Protein AF-A0A914VHN0-F1 (afdb_monomer)

Radius of gyration: 18.05 Å; Cα contacts (8 Å, |Δi|>4): 130; chains: 1; bounding box: 44×31×46 Å

Organism: NCBI:txid2011161

Mean predicted aligned error: 4.93 Å

Sequence (101 aa):
MLSDCQCGRSEGRGQSLAADGSVFAWGGCSDNVRFASSFVRRFVDAKEKRQHDARALMNLHNNRAGRKIVKTNMRLQCKCHGVSGSCTTKTCWKAVPPFED

Solvent-accessible surface area (backbone atoms only — not comparable to full-atom values): 5998 Å² total; per-residue (Å²): 128,79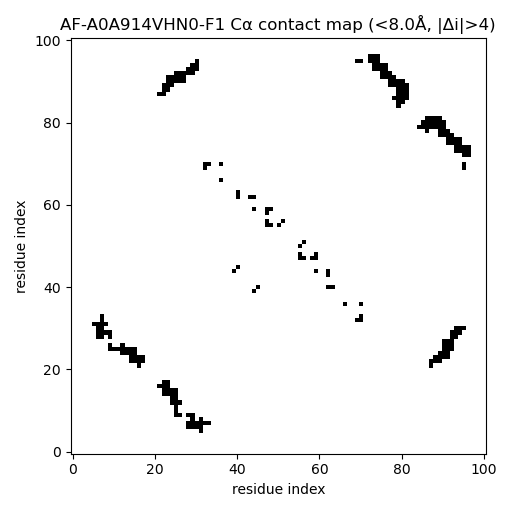,86,84,73,62,62,25,85,72,98,52,90,50,74,46,76,46,96,88,72,47,62,32,32,54,42,90,71,20,56,34,54,68,58,50,44,53,52,47,52,59,58,68,41,51,65,37,71,78,47,86,49,73,65,28,56,50,49,53,50,52,54,49,51,56,51,46,50,57,62,71,55,46,38,86,44,74,51,55,71,24,79,96,66,33,64,81,39,32,39,31,29,46,32,66,62,68,92,90,114

InterPro domains:
  IPR005817 Wnt [PF00110] (2-100)
  IPR005817 Wnt [PR01349] (24-36)
  IPR005817 Wnt [PR01349] (79-93)
  IPR005817 Wnt [PTHR12027] (2-100)
  IPR005817 Wnt [SM00097] (2-101)
  IPR018161 Wnt protein, conserved site [PS00246] (78-87)

Foldseek 3Di:
DPPPDAAADWPDQDWDADPVRAIAGEDDGAHNLVVVLVVCCVPVLVVLVVDDDPVSVVSNVVSVVVSVCQVVQWDKDWAADDPPRDNNYIYIYTYRDPPVD

Structure (mmCIF, N/CA/C/O backbone):
data_AF-A0A914VHN0-F1
#
_entry.id   AF-A0A914VHN0-F1
#
loop_
_atom_site.group_PDB
_atom_site.id
_atom_site.type_symbol
_atom_site.label_atom_id
_atom_site.label_alt_id
_atom_site.label_comp_id
_atom_site.label_asym_id
_atom_site.label_entity_id
_atom_site.label_seq_id
_atom_site.pdbx_PDB_ins_code
_atom_site.Cartn_x
_atom_site.Cartn_y
_atom_site.Cartn_z
_atom_site.occupancy
_atom_site.B_iso_or_equiv
_atom_site.auth_seq_id
_atom_site.auth_comp_id
_atom_site.auth_asym_id
_atom_site.auth_atom_id
_atom_site.pdbx_PDB_model_num
ATOM 1 N N . MET A 1 1 ? -5.881 -19.346 -8.019 1.00 50.38 1 MET A N 1
ATOM 2 C CA . MET A 1 1 ? -5.982 -18.565 -6.764 1.00 50.38 1 MET A CA 1
ATOM 3 C C . MET A 1 1 ? -4.612 -18.527 -6.109 1.00 50.38 1 MET A C 1
ATOM 5 O O . MET A 1 1 ? -3.904 -19.519 -6.207 1.00 50.38 1 MET A O 1
ATOM 9 N N . LEU A 1 2 ? -4.219 -17.412 -5.485 1.00 69.06 2 LEU A N 1
ATOM 10 C CA . LEU A 1 2 ? -3.014 -17.372 -4.649 1.00 69.06 2 LEU A CA 1
ATOM 11 C C . LEU A 1 2 ? -3.271 -18.188 -3.374 1.00 69.06 2 LEU A C 1
ATOM 13 O O . LEU A 1 2 ? -3.881 -17.679 -2.441 1.00 69.06 2 LEU A O 1
ATOM 17 N N . SER A 1 3 ? -2.834 -19.447 -3.357 1.00 69.38 3 SER A N 1
ATOM 18 C CA . SER A 1 3 ? -2.967 -20.359 -2.210 1.00 69.38 3 SER A CA 1
ATOM 19 C C . SER A 1 3 ? -2.172 -19.908 -0.979 1.00 69.38 3 SER A C 1
ATOM 21 O O . SER A 1 3 ? -2.533 -20.265 0.135 1.00 69.38 3 SER A O 1
ATOM 23 N N . ASP A 1 4 ? -1.150 -19.067 -1.172 1.00 73.25 4 ASP A N 1
ATOM 24 C CA . ASP A 1 4 ? -0.218 -18.641 -0.117 1.00 73.25 4 ASP A CA 1
ATOM 25 C C . ASP A 1 4 ? -0.390 -17.164 0.292 1.00 73.25 4 ASP A C 1
ATOM 27 O O . ASP A 1 4 ? 0.543 -16.535 0.798 1.00 73.25 4 ASP A O 1
ATOM 31 N N . CYS A 1 5 ? -1.563 -16.564 0.055 1.00 78.81 5 CYS A N 1
ATOM 32 C CA . CYS A 1 5 ? -1.836 -15.215 0.553 1.00 78.81 5 CYS A CA 1
ATOM 33 C C . CYS A 1 5 ? -2.240 -15.271 2.032 1.00 78.81 5 CYS A C 1
ATOM 35 O O . CYS A 1 5 ? -3.176 -15.972 2.405 1.00 78.81 5 CYS A O 1
ATOM 37 N N . GLN A 1 6 ? -1.542 -14.513 2.873 1.00 88.88 6 GLN A N 1
ATOM 38 C CA . GLN A 1 6 ? -1.804 -14.422 4.310 1.00 88.88 6 GLN A CA 1
ATOM 39 C C . GLN A 1 6 ? -2.011 -12.964 4.705 1.00 88.88 6 GLN A C 1
ATOM 41 O O . GLN A 1 6 ? -1.468 -12.064 4.053 1.00 88.88 6 GLN A O 1
ATOM 46 N N . CYS A 1 7 ? -2.723 -12.736 5.809 1.00 91.81 7 CYS A N 1
ATOM 47 C CA . CYS A 1 7 ? -2.830 -11.415 6.423 1.00 91.81 7 CYS A CA 1
ATOM 48 C C . CYS A 1 7 ? -1.441 -10.809 6.675 1.00 91.81 7 CYS A C 1
ATOM 50 O O . CYS A 1 7 ? -0.453 -11.510 6.912 1.00 91.81 7 CYS A O 1
ATOM 52 N N . GLY A 1 8 ? -1.364 -9.482 6.625 1.00 89.06 8 GLY A N 1
ATOM 53 C CA . GLY A 1 8 ? -0.182 -8.741 7.034 1.00 89.06 8 GLY A CA 1
ATOM 54 C C . GLY A 1 8 ? 0.199 -9.086 8.472 1.00 89.06 8 GLY A C 1
ATOM 55 O O . GLY A 1 8 ? -0.653 -9.425 9.295 1.00 89.06 8 GLY A O 1
ATOM 56 N N . ARG A 1 9 ? 1.499 -9.004 8.778 1.00 81.56 9 ARG A N 1
ATOM 57 C CA . ARG A 1 9 ? 2.017 -9.294 10.120 1.00 81.56 9 ARG A CA 1
ATOM 58 C C . ARG A 1 9 ? 1.265 -8.439 11.146 1.00 81.56 9 ARG A C 1
ATOM 60 O O . ARG A 1 9 ? 1.287 -7.216 11.051 1.00 81.56 9 ARG A O 1
ATOM 67 N N . SER A 1 10 ? 0.607 -9.086 12.106 1.00 68.88 10 SER A N 1
ATOM 68 C CA . SER A 1 10 ? -0.058 -8.404 13.215 1.00 68.88 10 SER A CA 1
ATOM 69 C C . SER A 1 10 ? 0.981 -7.651 14.047 1.00 68.88 10 SER A C 1
ATOM 71 O O . SER A 1 10 ? 1.992 -8.247 14.424 1.00 68.88 10 SER A O 1
ATOM 73 N N . GLU A 1 11 ? 0.714 -6.387 14.374 1.00 69.88 11 GLU A N 1
ATOM 74 C CA . GLU A 1 11 ? 1.577 -5.491 15.177 1.00 69.88 11 GLU A CA 1
ATOM 75 C C . GLU A 1 11 ? 1.668 -5.904 16.671 1.00 69.88 11 GLU A C 1
ATOM 77 O O . GLU A 1 11 ? 2.026 -5.111 17.533 1.00 69.88 11 GLU A O 1
ATOM 82 N N . GLY A 1 12 ? 1.372 -7.170 16.987 1.00 64.12 12 GLY A N 1
ATOM 83 C CA . GLY A 1 12 ? 1.361 -7.747 18.331 1.00 64.12 12 GLY A CA 1
ATOM 84 C C . GLY A 1 12 ? -0.037 -8.168 18.789 1.00 64.12 12 GLY A C 1
ATOM 85 O O . GLY A 1 12 ? -1.048 -7.779 18.209 1.00 64.12 12 GLY A O 1
ATOM 86 N N . ARG A 1 13 ? -0.094 -9.000 19.837 1.00 65.12 13 ARG A N 1
ATOM 87 C CA . ARG A 1 13 ? -1.325 -9.244 20.605 1.00 65.12 13 ARG A CA 1
ATOM 88 C C . ARG A 1 13 ? -1.314 -8.248 21.758 1.00 65.12 13 ARG A C 1
ATOM 90 O O . ARG A 1 13 ? -0.454 -8.354 22.626 1.00 65.12 13 ARG A O 1
ATOM 97 N N . GLY A 1 14 ? -2.202 -7.262 21.745 1.00 80.00 14 GLY A N 1
ATOM 98 C CA . GLY A 1 14 ? -2.227 -6.247 22.794 1.00 80.00 14 GLY A CA 1
ATOM 99 C C . GLY A 1 14 ? -3.089 -5.041 22.460 1.00 80.00 14 GLY A C 1
ATOM 100 O O . GLY A 1 14 ? -3.673 -4.950 21.376 1.00 80.00 14 GLY A O 1
ATOM 101 N N . GLN A 1 15 ? -3.157 -4.130 23.426 1.00 87.62 15 GLN A N 1
ATOM 102 C CA . GLN A 1 15 ? -3.821 -2.843 23.284 1.00 87.62 15 GLN A C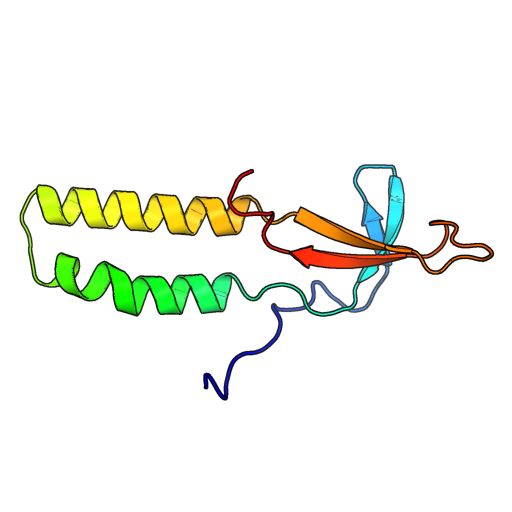A 1
ATOM 103 C C . GLN A 1 15 ? -2.843 -1.790 22.752 1.00 87.62 15 GLN A C 1
ATOM 105 O O . GLN A 1 15 ? -1.634 -1.869 22.970 1.00 87.62 15 GLN A O 1
ATOM 110 N N . SER A 1 16 ? -3.352 -0.810 22.019 1.00 91.50 16 SER A N 1
ATOM 111 C CA . SER A 1 16 ? -2.585 0.321 21.502 1.00 91.50 16 SER A CA 1
ATOM 112 C C . SER A 1 16 ? -3.423 1.593 21.542 1.00 91.50 16 SER A C 1
ATOM 114 O O . SER A 1 16 ? -4.653 1.538 21.557 1.00 91.50 16 SER A O 1
ATOM 116 N N . LEU A 1 17 ? -2.741 2.737 21.589 1.00 90.56 17 LEU A N 1
ATOM 117 C CA . LEU A 1 17 ? -3.361 4.058 21.575 1.00 90.56 17 LEU A CA 1
ATOM 118 C C . LEU A 1 17 ? -3.540 4.522 20.128 1.00 90.56 17 LEU A C 1
ATOM 120 O O . LEU A 1 17 ? -2.596 4.498 19.336 1.00 90.56 17 LEU A O 1
ATOM 124 N N . ALA A 1 18 ? -4.756 4.928 19.782 1.00 87.56 18 ALA A N 1
ATOM 125 C CA . ALA A 1 18 ? -5.043 5.617 18.534 1.00 87.56 18 ALA A CA 1
ATOM 126 C C . ALA A 1 18 ? -4.700 7.113 18.648 1.00 87.56 18 ALA A C 1
ATOM 128 O O . ALA A 1 18 ? -4.511 7.650 19.739 1.00 87.56 18 ALA A O 1
ATOM 129 N N . ALA A 1 19 ? -4.623 7.797 17.503 1.00 87.25 19 ALA A N 1
ATOM 130 C CA . ALA A 1 19 ? -4.281 9.222 17.441 1.00 87.25 19 ALA A CA 1
ATOM 131 C C . ALA A 1 19 ? -5.305 10.133 18.147 1.00 87.25 19 ALA A C 1
ATOM 133 O O . ALA A 1 19 ? -4.960 11.230 18.568 1.00 87.25 19 ALA A O 1
ATOM 134 N N . ASP A 1 20 ? -6.546 9.667 18.299 1.00 87.62 20 ASP A N 1
ATOM 135 C CA . ASP A 1 20 ? -7.629 10.339 19.027 1.00 87.62 20 ASP A CA 1
ATOM 136 C C . ASP A 1 20 ? -7.576 10.099 20.555 1.00 87.62 20 ASP A C 1
ATOM 138 O O . ASP A 1 20 ? -8.4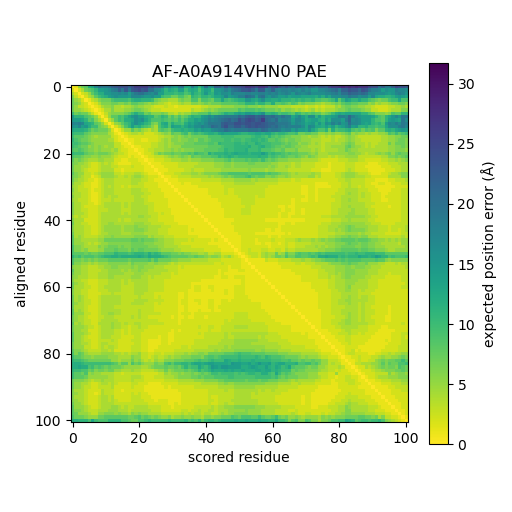87 10.504 21.273 1.00 87.62 20 ASP A O 1
ATOM 142 N N . GLY A 1 21 ? -6.542 9.414 21.061 1.00 88.50 21 GLY A N 1
ATOM 143 C CA . GLY A 1 21 ? -6.379 9.073 22.478 1.00 88.50 21 GLY A CA 1
ATOM 144 C C . GLY A 1 21 ? -7.170 7.844 22.938 1.00 88.50 21 GLY A C 1
ATOM 145 O O . GLY A 1 21 ? -7.033 7.424 24.086 1.00 88.50 21 GLY A O 1
ATOM 146 N N . SER A 1 22 ? -7.973 7.228 22.066 1.00 89.94 22 SER A N 1
ATOM 147 C CA . SER A 1 22 ? -8.730 6.022 22.411 1.00 89.94 22 SER A CA 1
ATOM 148 C C . SER A 1 22 ? -7.856 4.765 22.397 1.00 89.94 22 SER A C 1
ATOM 150 O O . SER A 1 22 ? -6.900 4.640 21.628 1.00 89.94 22 SER A O 1
ATOM 152 N N . VAL A 1 23 ? -8.211 3.796 23.238 1.00 93.06 23 VAL A N 1
ATOM 153 C CA . VAL A 1 23 ? -7.541 2.494 23.296 1.00 93.06 23 VAL A CA 1
ATOM 154 C C . VAL A 1 23 ? -8.250 1.509 22.368 1.00 93.06 23 VAL A C 1
ATOM 156 O O . VAL A 1 23 ? -9.479 1.440 22.332 1.00 93.06 23 VAL A O 1
ATOM 159 N N . PHE A 1 24 ? -7.481 0.724 21.617 1.00 93.88 24 PHE A N 1
ATOM 160 C CA . PHE A 1 24 ? -8.000 -0.357 20.783 1.00 93.88 24 PHE A CA 1
ATOM 161 C C . PHE A 1 24 ? -7.164 -1.623 20.922 1.00 93.88 24 PHE A C 1
ATOM 163 O O . PHE A 1 24 ? -5.985 -1.565 21.267 1.00 93.88 24 PHE A O 1
ATOM 170 N N . ALA A 1 25 ? -7.762 -2.771 20.616 1.00 93.75 25 ALA A N 1
ATOM 171 C CA . ALA A 1 25 ? -7.036 -4.030 20.489 1.00 93.75 25 ALA A CA 1
ATOM 172 C C . ALA A 1 25 ? -6.674 -4.305 19.023 1.00 93.75 25 ALA A C 1
ATOM 174 O O . ALA A 1 25 ? -7.491 -4.092 18.123 1.00 93.75 25 ALA A O 1
ATOM 175 N N . TRP A 1 26 ? -5.473 -4.826 18.771 1.00 93.31 26 TRP A N 1
ATOM 176 C CA . TRP A 1 26 ? -5.134 -5.356 17.448 1.00 93.31 26 TRP A CA 1
ATOM 177 C C . TRP A 1 26 ? -5.932 -6.629 17.153 1.00 93.31 26 TRP A C 1
ATOM 179 O O . TRP A 1 26 ? -6.024 -7.524 17.992 1.00 93.31 26 TRP A O 1
ATOM 189 N N . GLY A 1 27 ? -6.476 -6.736 15.944 1.00 92.44 27 GLY A N 1
ATOM 190 C CA . GLY A 1 27 ? -7.172 -7.937 15.484 1.00 92.44 27 GLY A CA 1
ATOM 191 C C . GLY A 1 27 ? -7.540 -7.845 14.008 1.00 92.44 27 GLY A C 1
ATOM 192 O O . GLY A 1 27 ? -7.015 -6.997 13.296 1.00 92.44 27 GLY A O 1
ATOM 193 N N . GLY A 1 28 ? -8.429 -8.721 13.539 1.00 90.62 28 GLY A N 1
ATOM 194 C CA . GLY A 1 28 ? -8.810 -8.779 12.125 1.00 90.62 28 GLY A CA 1
ATOM 195 C C . GLY A 1 28 ? -7.674 -9.249 11.207 1.00 90.62 28 GLY A C 1
ATOM 196 O O . GLY A 1 28 ? -6.772 -9.973 11.629 1.00 90.62 28 GLY A O 1
ATOM 197 N N . CYS A 1 29 ? -7.737 -8.846 9.937 1.00 92.19 29 CYS A N 1
ATOM 198 C CA . CYS A 1 29 ? -6.752 -9.182 8.912 1.00 92.19 29 CYS A CA 1
ATOM 199 C C . CYS A 1 29 ? -6.215 -7.889 8.294 1.00 92.19 29 CYS A C 1
ATOM 201 O O . CYS A 1 29 ? -6.892 -7.259 7.488 1.00 92.19 29 CYS A O 1
ATOM 203 N N . SER A 1 30 ? -5.010 -7.474 8.692 1.00 94.44 30 SER A N 1
ATOM 204 C CA . SER A 1 30 ? -4.342 -6.340 8.043 1.00 94.44 30 SER A CA 1
ATOM 205 C C . SER A 1 30 ? -3.959 -6.696 6.608 1.00 94.44 30 SER A C 1
ATOM 207 O O . SER A 1 30 ? -3.567 -7.834 6.336 1.00 94.44 30 SER A O 1
ATOM 209 N N . ASP A 1 31 ? -3.968 -5.718 5.709 1.00 94.25 31 ASP A N 1
ATOM 210 C CA . ASP A 1 31 ? -3.535 -5.938 4.332 1.00 94.25 31 ASP A CA 1
ATOM 211 C C . ASP A 1 31 ? -2.038 -6.253 4.269 1.00 94.25 31 ASP A C 1
ATOM 213 O O . ASP A 1 31 ? -1.189 -5.574 4.858 1.00 94.25 31 ASP A O 1
ATOM 217 N N . ASN A 1 32 ? -1.671 -7.283 3.508 1.00 94.38 32 ASN A N 1
ATOM 218 C CA . ASN A 1 32 ? -0.276 -7.684 3.359 1.00 94.38 32 ASN A CA 1
ATOM 219 C C . ASN A 1 32 ? 0.425 -6.903 2.239 1.00 94.38 32 ASN A C 1
ATOM 221 O O . ASN A 1 32 ? 0.880 -7.463 1.237 1.00 94.38 32 ASN A O 1
ATOM 225 N N . VAL A 1 33 ? 0.560 -5.585 2.416 1.00 94.38 33 VAL A N 1
ATOM 226 C CA . VAL A 1 33 ? 1.203 -4.708 1.419 1.00 94.38 33 VAL A CA 1
ATOM 227 C C . VAL A 1 33 ? 2.657 -5.085 1.134 1.00 94.38 33 VAL A C 1
ATOM 229 O O . VAL A 1 33 ? 3.176 -4.785 0.061 1.00 94.38 33 VAL A O 1
ATOM 232 N N . ARG A 1 34 ? 3.343 -5.766 2.065 1.00 92.31 34 ARG A N 1
ATOM 233 C CA . ARG A 1 34 ? 4.711 -6.256 1.845 1.00 92.31 34 ARG A CA 1
ATOM 234 C C . ARG A 1 34 ? 4.723 -7.366 0.801 1.00 92.31 34 ARG A C 1
ATOM 236 O O . ARG A 1 34 ? 5.540 -7.316 -0.121 1.00 92.31 34 ARG A O 1
ATOM 243 N N . PHE A 1 35 ? 3.824 -8.337 0.943 1.00 92.94 35 PHE A N 1
ATOM 244 C CA . PHE A 1 35 ? 3.630 -9.385 -0.049 1.00 92.94 35 PHE A CA 1
ATOM 245 C C . PHE A 1 35 ? 3.213 -8.784 -1.396 1.00 92.94 35 PHE A C 1
ATOM 247 O O . PHE A 1 35 ? 3.893 -9.012 -2.397 1.00 92.94 35 PHE A O 1
ATOM 254 N N . ALA A 1 36 ? 2.180 -7.934 -1.403 1.00 93.50 36 ALA A N 1
ATOM 255 C CA . ALA A 1 36 ? 1.680 -7.296 -2.619 1.00 93.50 36 ALA A CA 1
ATOM 256 C C . ALA A 1 36 ? 2.775 -6.489 -3.341 1.00 93.50 36 ALA A C 1
ATOM 258 O O . ALA A 1 36 ? 2.984 -6.653 -4.540 1.00 93.50 36 ALA A O 1
ATOM 259 N N . SER A 1 37 ? 3.557 -5.686 -2.610 1.00 95.56 37 SER A N 1
ATOM 260 C CA . SER A 1 37 ? 4.673 -4.910 -3.170 1.00 95.56 37 SER A CA 1
ATOM 261 C C . SER A 1 37 ? 5.751 -5.804 -3.794 1.00 95.56 37 SER A C 1
ATOM 263 O O . SER A 1 37 ? 6.271 -5.487 -4.866 1.00 95.56 37 SER A O 1
ATOM 265 N N . SER A 1 38 ? 6.069 -6.940 -3.162 1.00 94.00 38 SER A N 1
ATOM 266 C CA . SER A 1 38 ? 7.024 -7.923 -3.694 1.00 94.00 38 SER A CA 1
ATOM 267 C C . SER A 1 38 ? 6.509 -8.581 -4.977 1.00 94.00 38 SER A C 1
ATOM 269 O O . SER A 1 38 ? 7.233 -8.651 -5.974 1.00 94.00 38 SER A O 1
ATOM 271 N N . PHE A 1 39 ? 5.243 -9.003 -4.980 1.00 94.06 39 PHE A N 1
ATOM 272 C CA . PHE A 1 39 ? 4.585 -9.590 -6.143 1.00 94.06 39 PHE A CA 1
ATOM 273 C C . PHE A 1 39 ? 4.544 -8.607 -7.322 1.00 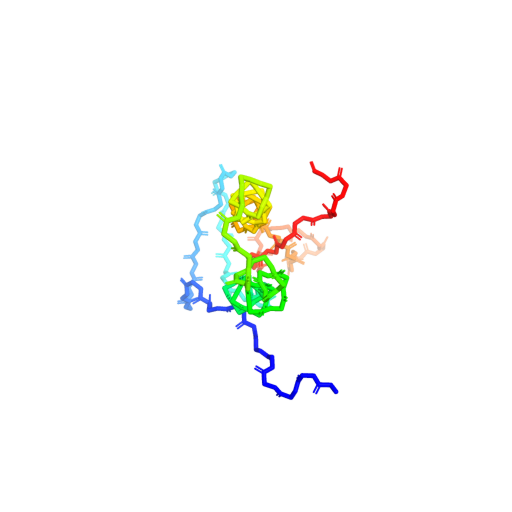94.06 39 PHE A C 1
ATOM 275 O O . PHE A 1 39 ? 5.048 -8.911 -8.403 1.00 94.06 39 PHE A O 1
ATOM 282 N N . VAL A 1 40 ? 4.047 -7.388 -7.094 1.00 95.31 40 VAL A N 1
ATOM 283 C CA . VAL A 1 40 ? 3.948 -6.338 -8.120 1.00 95.31 40 VAL A CA 1
ATOM 284 C C . VAL A 1 40 ? 5.329 -5.948 -8.642 1.00 95.31 40 VAL A C 1
ATOM 286 O O . VAL A 1 40 ? 5.497 -5.788 -9.846 1.00 95.31 40 VAL A O 1
ATOM 289 N N . ARG A 1 41 ? 6.352 -5.861 -7.780 1.00 97.25 41 ARG A N 1
ATOM 290 C CA . ARG A 1 41 ? 7.738 -5.627 -8.216 1.00 97.25 41 ARG A CA 1
ATOM 291 C C . ARG A 1 41 ? 8.235 -6.724 -9.156 1.00 97.25 41 ARG A C 1
ATOM 293 O O . ARG A 1 41 ? 8.963 -6.428 -10.095 1.00 97.25 41 ARG A O 1
ATOM 300 N N . ARG A 1 42 ? 7.908 -7.993 -8.898 1.00 96.12 42 ARG A N 1
ATOM 301 C CA . ARG A 1 42 ? 8.309 -9.102 -9.77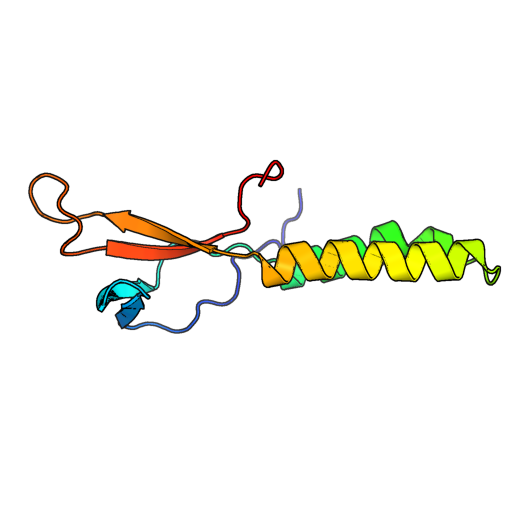8 1.00 96.12 42 ARG A CA 1
ATOM 302 C C . ARG A 1 42 ? 7.580 -9.065 -11.114 1.00 96.12 42 ARG A C 1
ATOM 304 O O . ARG A 1 42 ? 8.196 -9.408 -12.111 1.00 96.12 42 ARG A O 1
ATOM 311 N N . PHE A 1 43 ? 6.310 -8.674 -11.117 1.00 96.00 43 PHE A N 1
ATOM 312 C CA . PHE A 1 43 ? 5.469 -8.677 -12.308 1.00 96.00 43 PHE A CA 1
ATOM 313 C C . PHE A 1 43 ? 5.667 -7.422 -13.173 1.00 96.00 43 PHE A C 1
ATOM 315 O O . PHE A 1 43 ? 6.093 -7.525 -14.319 1.00 96.00 43 PHE A O 1
ATOM 322 N N . VAL A 1 44 ? 5.430 -6.232 -12.616 1.00 97.06 44 VAL A N 1
ATOM 323 C CA . VAL A 1 44 ? 5.430 -4.961 -13.362 1.00 97.06 44 VAL A CA 1
ATOM 324 C C . VAL A 1 44 ? 6.843 -4.549 -13.785 1.00 97.06 44 VAL A C 1
ATOM 326 O O . VAL A 1 44 ? 7.042 -4.117 -14.915 1.00 97.06 44 VAL A O 1
ATOM 329 N N . ASP A 1 45 ? 7.855 -4.747 -12.931 1.00 97.94 45 ASP A N 1
ATOM 330 C CA . ASP A 1 45 ? 9.234 -4.372 -13.281 1.00 97.94 45 ASP A CA 1
ATOM 331 C C . ASP A 1 45 ? 9.892 -5.381 -14.251 1.00 97.94 45 ASP A C 1
ATOM 333 O O . ASP A 1 45 ? 11.012 -5.144 -14.699 1.00 97.94 45 ASP A O 1
ATOM 337 N N . ALA A 1 46 ? 9.259 -6.524 -14.564 1.00 97.62 46 ALA A N 1
ATOM 338 C CA . ALA A 1 46 ? 9.878 -7.588 -15.366 1.00 97.62 46 ALA A CA 1
ATOM 339 C C . ALA A 1 46 ? 10.238 -7.138 -16.785 1.00 97.62 46 ALA A C 1
ATOM 341 O O . ALA A 1 46 ? 11.286 -7.530 -17.299 1.00 97.62 46 ALA A O 1
ATOM 342 N N . LYS A 1 47 ? 9.372 -6.332 -17.408 1.00 95.88 47 LYS A N 1
ATOM 343 C CA . LYS A 1 47 ? 9.599 -5.785 -18.748 1.00 95.88 47 LYS A CA 1
ATOM 344 C C . LYS A 1 47 ? 10.721 -4.752 -18.726 1.00 95.88 47 LYS A C 1
ATOM 346 O O . LYS A 1 47 ? 11.690 -4.891 -19.463 1.00 95.88 47 LYS A O 1
ATOM 351 N N . GLU A 1 48 ? 10.611 -3.772 -17.833 1.00 97.00 48 GLU A N 1
ATOM 352 C CA . GLU A 1 48 ? 11.552 -2.652 -17.746 1.00 97.00 48 GLU A CA 1
ATOM 353 C C . GLU A 1 48 ? 12.969 -3.124 -17.392 1.00 97.00 48 GLU A C 1
ATOM 355 O O . GLU A 1 48 ? 13.939 -2.602 -17.914 1.00 97.00 48 GLU A O 1
ATOM 360 N N . LYS A 1 49 ? 13.114 -4.182 -16.582 1.00 95.25 49 LYS A N 1
ATOM 361 C CA . LYS A 1 49 ? 14.425 -4.774 -16.251 1.00 95.25 49 LYS A CA 1
ATOM 362 C C . LYS A 1 49 ? 15.159 -5.426 -17.423 1.00 95.25 49 LYS A C 1
ATOM 364 O O . LYS A 1 49 ? 16.344 -5.707 -17.284 1.00 95.25 49 LYS A O 1
ATOM 369 N N . ARG A 1 50 ? 14.472 -5.727 -18.529 1.00 96.31 50 ARG A N 1
ATOM 370 C CA . ARG A 1 50 ? 15.106 -6.247 -19.755 1.00 96.31 50 ARG A CA 1
ATOM 371 C C . ARG A 1 50 ? 15.650 -5.128 -20.644 1.00 96.31 50 ARG A C 1
ATOM 373 O O . ARG A 1 50 ? 16.279 -5.418 -21.655 1.00 96.31 50 ARG A O 1
ATOM 380 N N . GLN A 1 51 ? 15.362 -3.875 -20.300 1.00 94.75 51 GLN A N 1
ATOM 381 C CA . GLN A 1 51 ? 15.756 -2.682 -21.032 1.00 94.75 51 GLN A CA 1
ATOM 382 C C . GLN A 1 51 ? 16.662 -1.824 -20.141 1.00 94.75 51 GLN A C 1
ATOM 384 O O . GLN A 1 51 ? 16.577 -1.856 -18.915 1.00 94.75 51 GLN A O 1
ATOM 389 N N . HIS A 1 52 ? 17.554 -1.062 -20.766 1.00 92.69 52 HIS A N 1
ATOM 390 C CA . HIS A 1 52 ? 18.507 -0.192 -20.069 1.00 92.69 52 HIS A CA 1
ATOM 391 C C . HIS A 1 52 ? 18.479 1.241 -20.612 1.00 92.69 52 HIS A C 1
ATOM 393 O O . HIS A 1 52 ? 19.431 1.995 -20.428 1.00 92.69 52 HIS A O 1
ATOM 399 N N . ASP A 1 53 ? 17.398 1.619 -21.298 1.00 97.00 53 ASP A N 1
ATOM 400 C CA . ASP A 1 53 ? 17.210 2.975 -21.797 1.00 97.00 53 ASP A CA 1
ATOM 401 C C . ASP A 1 53 ? 16.672 3.912 -20.700 1.00 97.00 53 ASP A C 1
ATOM 403 O O . ASP A 1 53 ? 16.213 3.497 -19.629 1.00 97.00 53 ASP A O 1
ATOM 407 N N . ALA A 1 54 ? 16.735 5.219 -20.964 1.00 98.06 54 ALA A N 1
ATOM 408 C CA . ALA A 1 54 ? 16.284 6.236 -20.015 1.00 98.06 54 ALA A CA 1
ATOM 409 C C . ALA A 1 54 ? 14.802 6.058 -19.634 1.00 98.06 54 ALA A C 1
ATOM 411 O O . ALA A 1 54 ? 14.413 6.312 -18.491 1.00 98.06 54 ALA A O 1
ATOM 412 N N . ARG A 1 55 ? 13.979 5.573 -20.573 1.00 97.75 55 ARG A N 1
ATOM 413 C CA . ARG A 1 55 ? 12.557 5.315 -20.345 1.00 97.75 55 ARG A CA 1
ATOM 414 C C . ARG A 1 55 ? 12.344 4.166 -19.361 1.00 97.75 55 ARG A C 1
ATOM 416 O O . ARG A 1 55 ? 11.554 4.332 -18.434 1.00 97.75 55 ARG A O 1
ATOM 423 N N . ALA A 1 56 ? 13.062 3.053 -19.503 1.00 98.06 56 ALA A N 1
ATOM 424 C CA . ALA A 1 56 ? 12.978 1.935 -18.569 1.00 98.06 56 ALA A CA 1
ATOM 425 C C . ALA A 1 56 ? 13.397 2.342 -17.151 1.00 98.06 56 ALA A C 1
ATOM 427 O O . ALA A 1 56 ? 12.726 1.993 -16.177 1.00 98.06 56 ALA A O 1
ATOM 428 N N . LEU A 1 57 ? 14.456 3.149 -17.016 1.00 98.06 57 LEU A N 1
ATOM 429 C CA . LEU A 1 57 ? 14.879 3.682 -15.716 1.00 98.06 57 LEU A CA 1
ATOM 430 C C . LEU A 1 57 ? 13.806 4.582 -15.084 1.00 98.06 57 LEU A C 1
ATOM 432 O O . LEU A 1 57 ? 13.505 4.439 -13.895 1.00 98.06 57 LEU A O 1
ATOM 436 N N . MET A 1 58 ? 13.183 5.459 -15.877 1.00 98.38 58 MET A N 1
ATOM 437 C CA . MET A 1 58 ? 12.070 6.297 -15.425 1.00 98.38 58 MET A CA 1
ATOM 438 C C . MET A 1 58 ? 10.863 5.449 -15.001 1.00 98.38 58 MET A C 1
ATOM 440 O O . MET A 1 58 ? 10.289 5.674 -13.936 1.00 98.38 58 MET A O 1
ATOM 444 N N . ASN A 1 59 ? 10.506 4.427 -15.779 1.00 98.38 59 ASN A N 1
ATOM 445 C CA . ASN A 1 59 ? 9.399 3.531 -15.454 1.00 98.38 59 ASN A CA 1
ATOM 446 C C . ASN A 1 59 ? 9.661 2.761 -14.154 1.00 98.38 59 ASN A C 1
ATOM 448 O O . ASN A 1 59 ? 8.791 2.705 -13.288 1.00 98.38 59 ASN A O 1
ATOM 452 N N . LEU A 1 60 ? 10.871 2.226 -13.955 1.00 98.44 60 LEU A N 1
ATOM 453 C CA . LEU A 1 60 ? 11.257 1.564 -12.704 1.00 98.44 60 LEU A CA 1
ATOM 454 C C . LEU A 1 60 ? 11.156 2.504 -11.497 1.00 98.44 60 LEU A C 1
ATOM 456 O O . LEU A 1 60 ? 10.712 2.087 -10.420 1.00 98.44 60 LEU A O 1
ATOM 460 N N . HIS A 1 61 ? 11.545 3.769 -11.669 1.00 98.31 61 HIS A N 1
ATOM 461 C CA . HIS A 1 61 ? 11.385 4.795 -10.646 1.00 98.31 61 HIS A CA 1
ATOM 462 C C . HIS A 1 61 ? 9.904 5.034 -10.319 1.00 98.31 61 HIS A C 1
ATOM 464 O O . HIS A 1 61 ? 9.510 4.924 -9.155 1.00 98.31 61 HIS A O 1
ATOM 470 N N . ASN A 1 62 ? 9.074 5.270 -11.337 1.00 98.50 62 ASN A N 1
ATOM 471 C CA . ASN A 1 62 ? 7.640 5.528 -11.185 1.00 98.50 62 ASN A CA 1
ATOM 472 C C . ASN A 1 62 ? 6.909 4.333 -10.552 1.00 98.50 62 ASN A C 1
ATOM 474 O O . ASN A 1 62 ? 6.131 4.497 -9.612 1.00 98.50 62 ASN A O 1
ATOM 478 N N . ASN A 1 63 ? 7.243 3.108 -10.964 1.00 98.44 63 ASN A N 1
ATOM 479 C CA . ASN A 1 63 ? 6.704 1.881 -10.377 1.00 98.44 63 ASN A CA 1
ATOM 480 C C . ASN A 1 63 ? 7.076 1.756 -8.892 1.00 98.44 63 ASN A C 1
ATOM 482 O O . ASN A 1 63 ? 6.259 1.347 -8.062 1.00 98.44 63 ASN A O 1
ATOM 486 N N . ARG A 1 64 ? 8.316 2.113 -8.524 1.00 98.25 64 ARG A N 1
ATOM 487 C CA . ARG A 1 64 ? 8.750 2.141 -7.121 1.00 98.25 64 ARG A CA 1
ATOM 488 C C . ARG A 1 64 ? 7.996 3.205 -6.326 1.00 98.25 64 ARG A C 1
ATOM 490 O O . ARG A 1 64 ? 7.633 2.919 -5.184 1.00 98.25 64 ARG A O 1
ATOM 497 N N . ALA A 1 65 ? 7.768 4.386 -6.899 1.00 98.31 65 ALA A N 1
ATOM 498 C CA . ALA A 1 65 ? 6.994 5.452 -6.269 1.00 98.31 65 ALA A CA 1
ATOM 499 C C . ALA A 1 65 ? 5.552 5.001 -5.983 1.00 98.31 65 ALA A C 1
ATOM 501 O O . ALA A 1 65 ? 5.129 5.062 -4.830 1.00 98.31 65 ALA A O 1
ATOM 502 N N . GLY A 1 66 ? 4.856 4.417 -6.965 1.00 97.25 66 GLY A N 1
ATOM 503 C CA . GLY A 1 66 ? 3.498 3.889 -6.777 1.00 97.25 66 GLY A CA 1
ATOM 504 C C . GLY A 1 66 ? 3.417 2.838 -5.663 1.00 97.25 66 GLY A C 1
ATOM 505 O O . GLY A 1 66 ? 2.609 2.951 -4.742 1.00 97.25 66 GLY A O 1
ATOM 506 N N . ARG A 1 67 ? 4.337 1.861 -5.652 1.00 97.81 67 ARG A N 1
ATOM 507 C CA . ARG A 1 67 ? 4.404 0.860 -4.566 1.00 97.81 67 ARG A CA 1
ATOM 508 C C . ARG A 1 67 ? 4.699 1.474 -3.196 1.00 97.81 67 ARG A C 1
ATOM 510 O O . ARG A 1 67 ? 4.258 0.931 -2.183 1.00 97.81 67 ARG A O 1
ATOM 517 N N . LYS A 1 68 ? 5.492 2.550 -3.144 1.00 97.38 68 LYS A N 1
ATOM 518 C CA . LYS A 1 68 ? 5.819 3.247 -1.893 1.00 97.38 68 LYS A CA 1
ATOM 519 C C . LYS A 1 68 ? 4.580 3.935 -1.327 1.00 97.38 68 LYS A C 1
ATOM 521 O O . LYS A 1 68 ? 4.324 3.747 -0.144 1.00 97.38 68 LYS A O 1
ATOM 526 N N . ILE A 1 69 ? 3.818 4.641 -2.163 1.00 96.50 69 ILE A N 1
ATOM 527 C CA . ILE A 1 69 ? 2.612 5.378 -1.758 1.00 96.50 69 ILE A CA 1
ATOM 528 C C . ILE A 1 69 ? 1.583 4.436 -1.127 1.00 96.50 69 ILE A C 1
ATOM 530 O O . ILE A 1 69 ? 1.151 4.681 -0.006 1.00 96.50 69 ILE A O 1
ATOM 534 N N . VAL A 1 70 ? 1.285 3.298 -1.766 1.00 96.31 70 VAL A N 1
ATOM 535 C CA . VAL A 1 70 ? 0.359 2.290 -1.208 1.00 96.31 70 VAL A CA 1
ATOM 536 C C . VAL A 1 70 ? 0.808 1.812 0.177 1.00 96.31 70 VAL A C 1
ATOM 538 O O . VAL A 1 70 ? -0.001 1.669 1.090 1.00 96.31 70 VAL A O 1
ATOM 541 N N . LYS A 1 71 ? 2.115 1.585 0.364 1.00 94.62 71 LYS A N 1
ATOM 542 C CA . LYS A 1 71 ? 2.665 1.148 1.653 1.00 94.62 71 LYS A CA 1
ATOM 543 C C . LYS A 1 71 ? 2.575 2.239 2.724 1.00 94.62 71 LYS A C 1
ATOM 545 O O . LYS A 1 71 ? 2.350 1.915 3.885 1.00 94.62 71 LYS A O 1
ATOM 550 N N . THR A 1 72 ? 2.821 3.499 2.370 1.00 95.12 72 THR A N 1
ATOM 551 C CA . THR A 1 72 ? 2.848 4.610 3.335 1.00 95.12 72 THR A CA 1
ATOM 552 C C . THR A 1 72 ? 1.462 5.148 3.667 1.00 95.12 72 THR A C 1
ATOM 554 O O . THR A 1 72 ? 1.287 5.666 4.762 1.00 95.12 72 THR A O 1
ATOM 557 N N . ASN A 1 73 ? 0.486 4.986 2.771 1.00 95.69 73 ASN A N 1
ATOM 558 C CA . ASN A 1 73 ? -0.884 5.472 2.951 1.00 95.69 73 ASN A CA 1
ATOM 559 C C . ASN A 1 73 ? -1.812 4.482 3.662 1.00 95.69 73 ASN A C 1
ATOM 561 O O . ASN A 1 73 ? -3.005 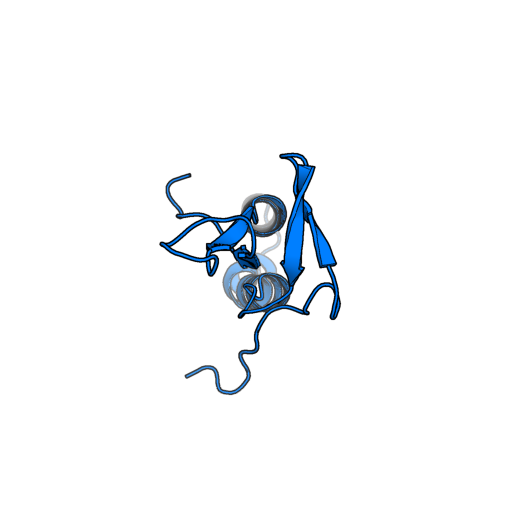4.749 3.763 1.00 95.69 73 ASN A O 1
ATOM 565 N N . MET A 1 74 ? -1.307 3.352 4.167 1.00 94.75 74 MET A N 1
ATOM 566 C CA . MET A 1 74 ? -2.133 2.447 4.970 1.00 94.75 74 MET A CA 1
ATOM 567 C C . MET A 1 74 ? -2.717 3.173 6.184 1.00 94.75 74 MET A C 1
ATOM 569 O O . MET A 1 74 ? -1.998 3.864 6.909 1.00 94.75 74 MET A O 1
ATOM 573 N N . ARG A 1 75 ? -4.007 2.959 6.443 1.00 93.88 75 ARG A N 1
ATOM 574 C CA . ARG A 1 75 ? -4.741 3.588 7.544 1.00 93.88 75 ARG A CA 1
ATOM 575 C C . ARG A 1 75 ? -5.175 2.554 8.569 1.00 93.88 75 ARG A C 1
ATOM 577 O O . ARG A 1 75 ? -5.382 1.383 8.251 1.00 93.88 75 ARG A O 1
ATOM 584 N N . LEU A 1 76 ? -5.306 3.005 9.812 1.00 93.25 76 LEU A N 1
ATOM 585 C CA . LEU A 1 76 ? -5.923 2.212 10.863 1.00 93.25 76 LEU A CA 1
ATOM 586 C C . LEU A 1 76 ? -7.436 2.184 10.613 1.00 93.25 76 LEU A C 1
ATOM 588 O O . LEU A 1 76 ? -8.079 3.229 10.620 1.00 93.25 76 LEU A O 1
ATOM 592 N N . GLN A 1 77 ? -7.982 0.998 10.381 1.00 94.19 77 GLN A N 1
ATOM 593 C CA . GLN A 1 77 ? -9.417 0.754 10.273 1.00 94.19 77 GLN A CA 1
ATOM 594 C C . GLN A 1 77 ? -9.884 0.027 11.522 1.00 94.19 77 GLN A C 1
ATOM 596 O O . GLN A 1 77 ? -9.191 -0.868 12.004 1.00 94.19 77 GLN A O 1
ATOM 601 N N . CYS A 1 78 ? -11.043 0.410 12.048 1.00 94.00 78 CYS A N 1
ATOM 602 C CA . CYS A 1 78 ? -11.548 -0.099 13.316 1.00 94.00 78 CYS A CA 1
ATOM 603 C C . CYS A 1 78 ? -13.000 -0.548 13.199 1.00 94.00 78 CYS A C 1
ATOM 605 O O . CYS A 1 78 ? -13.809 0.087 12.526 1.00 94.00 78 CYS A O 1
ATOM 607 N N . LYS A 1 79 ? -13.345 -1.600 13.941 1.00 94.50 79 LYS A N 1
ATOM 608 C CA . LYS A 1 79 ? -14.725 -2.013 14.185 1.00 94.50 79 LYS A CA 1
ATOM 609 C C . LYS A 1 79 ? -15.056 -1.856 15.663 1.00 94.50 79 LYS A C 1
ATOM 611 O O . LYS A 1 79 ? -14.290 -2.284 16.527 1.00 94.50 79 LYS A O 1
ATOM 616 N N . CYS A 1 80 ? -16.190 -1.223 15.937 1.00 95.06 80 CYS A N 1
ATOM 617 C CA . CYS A 1 80 ? -16.676 -0.972 17.287 1.00 95.06 80 CYS A CA 1
ATOM 618 C C . CYS A 1 80 ? -17.588 -2.105 17.758 1.00 95.06 80 CYS A C 1
ATOM 620 O O . CYS A 1 80 ? -18.393 -2.631 16.986 1.00 95.06 80 CYS A O 1
ATOM 622 N N . HIS A 1 81 ? -17.432 -2.484 19.024 1.00 93.44 81 HIS A N 1
ATOM 623 C CA . HIS A 1 81 ? -18.106 -3.634 19.630 1.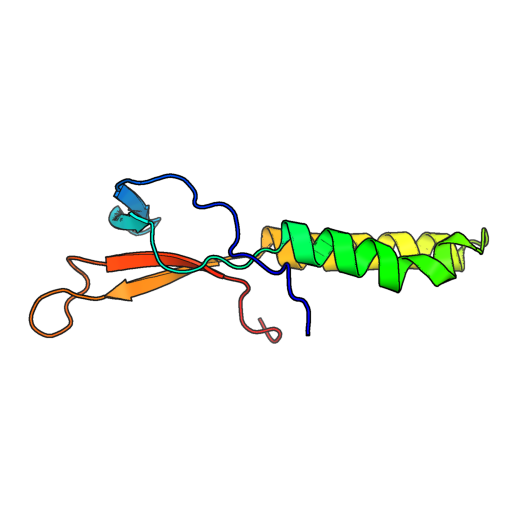00 93.44 81 HIS A CA 1
ATOM 624 C C . HIS A 1 81 ? -18.645 -3.333 21.038 1.00 93.44 81 HIS A C 1
ATOM 626 O O . HIS A 1 81 ? -18.953 -4.259 21.784 1.00 93.44 81 HIS A O 1
ATOM 632 N N . GLY A 1 82 ? -18.722 -2.060 21.435 1.00 91.75 82 GLY A N 1
ATOM 633 C CA . GLY A 1 82 ? -19.278 -1.661 22.724 1.00 91.75 82 GLY A CA 1
ATOM 634 C C . GLY A 1 82 ? -20.802 -1.792 22.773 1.00 91.75 82 GLY A C 1
ATOM 635 O O . GLY A 1 82 ? -21.478 -1.924 21.749 1.00 91.75 82 GLY A O 1
ATOM 636 N N . VAL A 1 83 ? -21.354 -1.729 23.988 1.00 94.31 83 VAL A N 1
ATOM 637 C CA . VAL A 1 83 ? -22.805 -1.779 24.226 1.00 94.31 83 VAL A CA 1
ATOM 638 C C . VAL A 1 83 ? -23.502 -0.707 23.386 1.00 94.31 83 VAL A C 1
ATOM 640 O O . VAL A 1 83 ? -23.003 0.417 23.272 1.00 94.31 83 VAL A O 1
ATOM 643 N N . SER A 1 84 ? -24.616 -1.083 22.756 1.00 92.25 84 SER A N 1
ATOM 644 C CA . SER A 1 84 ? -25.401 -0.226 21.855 1.00 92.25 84 SER A CA 1
ATOM 645 C C . SER A 1 84 ? -24.606 0.358 20.675 1.00 92.25 84 SER A C 1
ATOM 647 O O . SER A 1 84 ? -24.947 1.420 20.166 1.00 92.25 84 SER A O 1
ATOM 649 N N . GLY A 1 85 ? -23.532 -0.314 20.239 1.00 87.81 85 GLY A N 1
ATOM 650 C CA . GLY A 1 85 ? -22.694 0.132 19.120 1.00 87.81 85 GLY A CA 1
ATOM 651 C C . GLY A 1 85 ? -21.650 1.188 19.488 1.00 87.81 85 GLY A C 1
ATOM 652 O O . GLY A 1 85 ? -21.019 1.757 18.599 1.00 87.81 85 GLY A O 1
ATOM 653 N N . SER A 1 86 ? -21.436 1.456 20.780 1.00 92.12 86 SER A N 1
ATOM 654 C CA . SER A 1 86 ? -20.400 2.394 21.220 1.00 92.12 86 SER A CA 1
ATOM 655 C C . SER A 1 86 ? -18.987 1.924 20.839 1.00 92.12 86 SER A C 1
ATOM 657 O O . SER A 1 86 ? -18.687 0.732 20.761 1.00 92.12 86 SER A O 1
ATOM 659 N N . CYS A 1 87 ? -18.080 2.878 20.623 1.00 92.75 87 CYS A N 1
ATOM 660 C CA . CYS A 1 87 ? -16.677 2.612 20.283 1.00 92.75 87 CYS A CA 1
ATOM 661 C C . CYS A 1 87 ? -15.740 2.580 21.501 1.00 92.75 87 CYS A C 1
ATOM 663 O O . CYS A 1 87 ? -14.525 2.659 21.333 1.00 92.75 87 CYS A O 1
ATOM 665 N N . THR A 1 88 ? -16.283 2.450 22.717 1.00 91.06 88 THR A N 1
ATOM 666 C CA . THR A 1 88 ? -15.493 2.308 23.957 1.00 91.06 88 THR A CA 1
ATOM 667 C C . THR A 1 88 ? -14.615 1.059 23.933 1.00 91.06 88 THR A C 1
ATO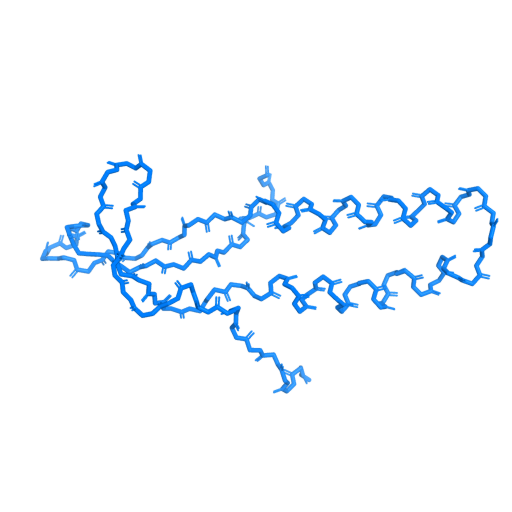M 669 O O . THR A 1 88 ? -13.526 1.053 24.492 1.00 91.06 88 THR A O 1
ATOM 672 N N . THR A 1 89 ? -15.073 0.011 23.245 1.00 92.88 89 THR A N 1
ATOM 673 C CA . THR A 1 89 ? -14.280 -1.166 22.888 1.00 92.88 89 THR A CA 1
ATOM 674 C C . THR A 1 89 ? -14.265 -1.306 21.373 1.00 92.88 89 THR A C 1
ATOM 676 O O . THR A 1 89 ? -15.321 -1.366 20.733 1.00 92.88 89 THR A O 1
ATOM 679 N N . LYS A 1 90 ? -13.068 -1.371 20.788 1.00 94.25 90 LYS A N 1
ATOM 680 C CA . LYS A 1 90 ? -12.887 -1.533 19.345 1.00 94.25 90 LYS A CA 1
ATOM 681 C C . LYS A 1 90 ? -11.669 -2.386 19.011 1.00 94.25 90 LYS A C 1
ATOM 683 O O . LYS A 1 90 ? -10.682 -2.418 19.751 1.00 94.25 90 LYS A O 1
ATOM 688 N N . THR A 1 91 ? -11.749 -3.052 17.868 1.00 93.75 91 THR A N 1
ATOM 689 C CA . THR A 1 91 ? -10.654 -3.827 17.283 1.00 93.75 91 THR A CA 1
ATOM 690 C C . THR A 1 91 ? -10.232 -3.172 15.984 1.00 93.75 91 THR A C 1
ATOM 692 O O . THR A 1 91 ? -11.093 -2.818 15.180 1.00 93.75 91 THR A O 1
ATOM 695 N N . CYS A 1 92 ? -8.927 -3.019 15.768 1.00 94.81 92 CYS A N 1
ATOM 696 C CA . CYS A 1 92 ? -8.410 -2.355 14.577 1.00 94.81 92 CYS A CA 1
ATOM 697 C C . CYS A 1 92 ? -7.340 -3.176 13.846 1.00 94.81 92 CYS A C 1
ATOM 699 O O . CYS A 1 92 ? -6.639 -3.997 14.444 1.00 94.81 92 CYS A O 1
ATOM 701 N N . TRP A 1 93 ? -7.208 -2.907 12.548 1.00 94.50 93 TRP A N 1
ATOM 702 C CA . TRP A 1 93 ? -6.203 -3.456 11.634 1.00 94.50 93 TRP A CA 1
ATOM 703 C C . TRP A 1 93 ? -5.703 -2.362 10.688 1.00 94.50 93 TRP A C 1
ATOM 705 O O . TRP A 1 93 ? -6.315 -1.301 10.569 1.00 94.50 93 TRP A O 1
ATOM 715 N N . LYS A 1 94 ? -4.575 -2.595 10.009 1.00 94.44 94 LYS A N 1
ATOM 716 C CA . LYS A 1 94 ? -4.096 -1.675 8.968 1.00 94.44 94 LYS A CA 1
ATOM 717 C C . LYS A 1 94 ? -4.632 -2.111 7.610 1.00 94.44 94 LYS A C 1
ATOM 719 O O . LYS A 1 94 ? -4.393 -3.247 7.203 1.00 94.44 94 LYS A O 1
ATOM 724 N N . ALA A 1 95 ? -5.290 -1.204 6.904 1.00 95.62 95 ALA A N 1
ATOM 725 C CA . ALA A 1 95 ? -5.820 -1.442 5.567 1.00 95.62 95 ALA A CA 1
ATOM 726 C C . ALA A 1 95 ? -5.330 -0.377 4.584 1.00 95.62 95 ALA A C 1
ATOM 728 O O . ALA A 1 95 ? -5.023 0.755 4.972 1.00 95.62 95 ALA A O 1
ATOM 729 N N . VAL A 1 96 ? -5.247 -0.739 3.309 1.00 95.75 96 VAL A N 1
ATOM 730 C CA . VAL A 1 96 ? -5.078 0.221 2.217 1.00 95.75 96 VAL A CA 1
ATOM 731 C C . VAL A 1 96 ? -6.389 1.017 2.085 1.00 95.75 96 VAL A C 1
ATOM 733 O O . VAL A 1 96 ? -7.463 0.419 2.173 1.00 95.75 96 VAL A O 1
ATOM 736 N N . PRO A 1 97 ? -6.339 2.353 1.939 1.00 95.38 97 PRO A N 1
AT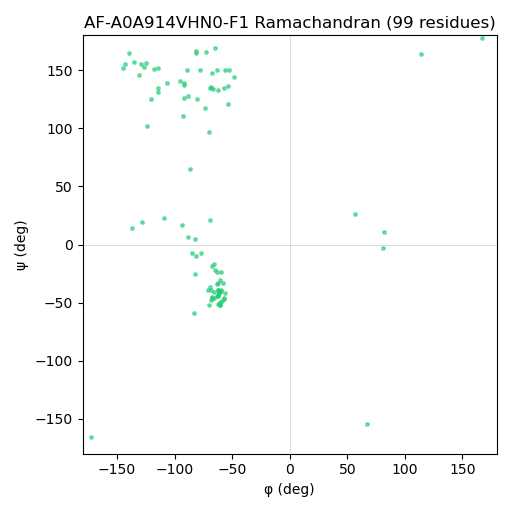OM 737 C CA . PRO A 1 97 ? -7.541 3.151 1.710 1.00 95.38 97 PRO A CA 1
ATOM 738 C C . PRO A 1 97 ? -8.190 2.814 0.354 1.00 95.38 97 PRO A C 1
ATOM 740 O O . PRO A 1 97 ? -7.570 2.129 -0.470 1.00 95.38 97 PRO A O 1
ATOM 743 N N . PRO A 1 98 ? -9.421 3.295 0.096 1.00 94.88 98 PRO A N 1
ATOM 744 C CA . PRO A 1 98 ? -9.972 3.323 -1.254 1.00 94.88 98 PRO A CA 1
ATOM 745 C C . PRO A 1 98 ? -8.960 3.915 -2.239 1.00 94.88 98 PRO A C 1
ATOM 747 O O . PRO A 1 98 ? -8.201 4.814 -1.895 1.00 94.88 98 PRO A O 1
ATOM 750 N N . PHE A 1 99 ? -8.927 3.397 -3.465 1.00 91.12 99 PHE A N 1
ATOM 751 C CA . PHE A 1 99 ? -7.922 3.811 -4.450 1.00 91.12 99 PHE A CA 1
ATOM 752 C C . PHE A 1 99 ? -8.083 5.268 -4.918 1.00 91.12 99 PHE A C 1
ATOM 754 O O . PHE A 1 99 ? -7.151 5.839 -5.474 1.00 91.12 99 PHE A O 1
ATOM 761 N N . GLU A 1 100 ? -9.265 5.843 -4.713 1.00 91.62 100 GLU A N 1
ATOM 762 C CA . GLU A 1 100 ? -9.615 7.211 -5.101 1.00 91.62 100 GLU A CA 1
ATOM 763 C C . GLU A 1 100 ? -9.131 8.271 -4.092 1.00 91.62 100 GLU A C 1
ATOM 765 O O . GLU A 1 100 ? -9.188 9.459 -4.406 1.00 91.62 100 GLU A O 1
ATOM 770 N N . ASP A 1 101 ? -8.645 7.848 -2.915 1.00 81.06 101 ASP A N 1
ATOM 771 C CA . ASP A 1 101 ? -8.054 8.710 -1.877 1.00 81.06 101 ASP A CA 1
ATOM 772 C C . ASP A 1 101 ? -6.595 9.100 -2.183 1.00 81.06 101 ASP A C 1
ATOM 774 O O . ASP A 1 101 ? -6.239 10.273 -1.921 1.00 81.06 101 ASP A O 1
#

Secondary structure (DSSP, 8-state):
--TT--PPPPS-SSEEE-TTS-EEEE-S----HHHHHHHHHHHHHHHHTT--SHHHHHHHHHHHHHHHHHHHS-EEEEEE-SGGG-TTSEEEEEEPPPTT-

Nearest PDB structures (foldseek):
  4f0a-assembly1_B  TM=8.291E-01  e=2.534E-07  Xenopus laevis
  6ahy-assembly2_D  TM=8.508E-01  e=2.883E-07  Homo sapiens
  8ctg-assembly1_B  TM=8.187E-01  e=1.613E-07  Xenopus laevis
  6ahy-assembly3_F  TM=9.264E-01  e=2.586E-06  Homo sapiens
  6ahy-assembly1_B  TM=8.022E-01  e=2.273E-06  Homo sapiens

pLDDT: mean 91.49, std 8.55, range [50.38, 98.5]